Protein AF-A0A9Q8WZ55-F1 (afdb_monomer)

Secondary structure (DSSP, 8-state):
-EEEE-TTS-EEEEEE-SS--EEEEE-TT--EEEEEE-GGG-EEEEE-TT--EEEEEE-TTS-EEEEE-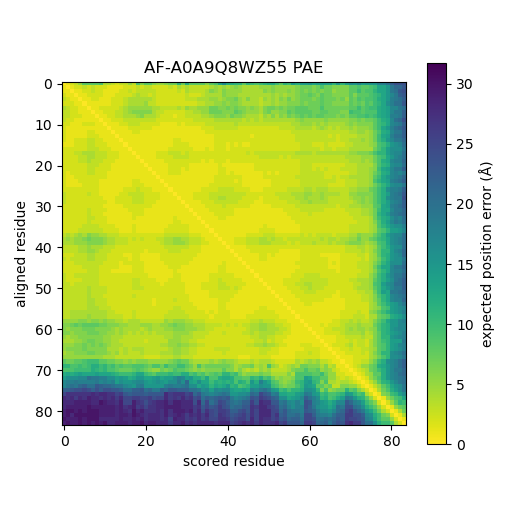TTS-EE---------

Sequence (84 aa):
MVAYPYEDGSETRFGYDVEGNLTAVTDALGQRYQFRYGAFDNLLEATDPLGATVRYHYNAEAEFAGVTNSQGRTGRTALTAVDG

Structure (mmCIF, N/CA/C/O backbone):
data_AF-A0A9Q8WZ55-F1
#
_entry.id   AF-A0A9Q8WZ55-F1
#
loop_
_atom_site.group_PDB
_atom_site.id
_at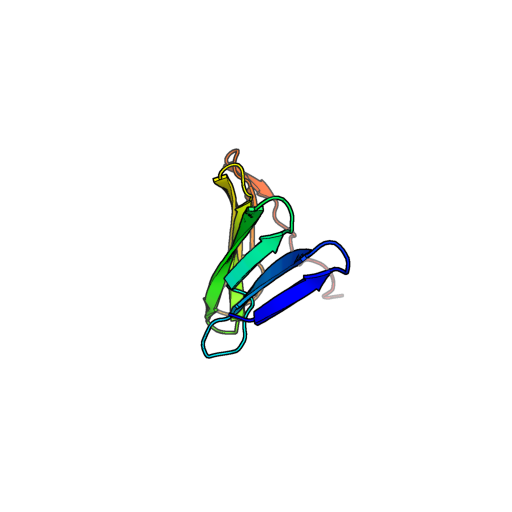om_site.type_symbol
_atom_site.label_atom_id
_atom_site.label_alt_id
_atom_site.label_comp_id
_atom_site.label_asym_id
_atom_site.label_entity_id
_atom_site.label_seq_id
_atom_site.pdbx_PDB_ins_code
_atom_site.Cartn_x
_atom_site.Cartn_y
_atom_site.Cartn_z
_atom_site.occupancy
_atom_site.B_iso_or_equiv
_atom_site.auth_seq_id
_atom_site.auth_comp_id
_atom_site.auth_asym_id
_atom_site.auth_atom_id
_atom_site.pdbx_PDB_model_num
ATOM 1 N N . MET A 1 1 ? -8.753 -14.291 4.622 1.00 87.00 1 MET A N 1
ATOM 2 C CA . MET A 1 1 ? -8.846 -13.204 5.621 1.00 87.00 1 MET A CA 1
ATOM 3 C C . MET A 1 1 ? -8.658 -13.817 6.996 1.00 87.00 1 MET A C 1
ATOM 5 O O . MET A 1 1 ? -9.262 -14.851 7.246 1.00 87.00 1 MET A O 1
ATOM 9 N N . VAL A 1 2 ? -7.803 -13.231 7.831 1.00 96.56 2 VAL A N 1
ATOM 10 C CA . VAL A 1 2 ? -7.460 -13.705 9.183 1.00 96.56 2 VAL A CA 1
ATOM 11 C C . VAL A 1 2 ? -7.794 -12.595 10.177 1.00 96.56 2 VAL A C 1
ATOM 13 O O . VAL A 1 2 ? -7.491 -11.440 9.897 1.00 96.56 2 VAL A O 1
ATOM 16 N N . ALA A 1 3 ? -8.428 -12.917 11.303 1.00 95.50 3 ALA A N 1
ATOM 17 C CA . ALA A 1 3 ? -8.777 -11.951 12.344 1.00 95.50 3 ALA A CA 1
ATOM 18 C C . ALA A 1 3 ? -8.049 -12.277 13.653 1.00 95.50 3 ALA A C 1
ATOM 20 O O . ALA A 1 3 ? -7.920 -13.446 14.015 1.00 95.50 3 ALA A O 1
ATOM 21 N N . TYR A 1 4 ? -7.586 -11.237 14.342 1.00 95.38 4 TYR A N 1
ATOM 22 C CA . TYR A 1 4 ? -6.915 -11.309 15.635 1.00 95.38 4 TYR A CA 1
ATOM 23 C C . TYR A 1 4 ? -7.718 -10.489 16.648 1.00 95.38 4 TYR A C 1
ATOM 25 O O . TYR A 1 4 ? -7.603 -9.259 16.647 1.00 95.38 4 TYR A O 1
ATOM 33 N N . PRO A 1 5 ? -8.559 -11.146 17.463 1.00 96.44 5 PRO A N 1
ATOM 34 C CA . PRO A 1 5 ? -9.343 -10.472 18.484 1.00 96.44 5 PRO A CA 1
ATOM 35 C C . PRO A 1 5 ? -8.476 -10.059 19.679 1.00 96.44 5 PRO A C 1
ATOM 37 O O . PRO A 1 5 ? -7.515 -10.744 20.038 1.00 96.44 5 PRO A O 1
ATOM 40 N N . TYR A 1 6 ? -8.853 -8.954 20.310 1.00 95.44 6 TYR A N 1
ATOM 41 C CA . TYR A 1 6 ? -8.345 -8.482 21.592 1.00 95.44 6 TYR A CA 1
ATOM 42 C C . TYR A 1 6 ? -9.300 -8.892 22.724 1.00 95.44 6 TYR A C 1
ATOM 44 O O . TYR A 1 6 ? -10.421 -9.346 22.487 1.00 95.44 6 TYR A O 1
ATOM 52 N N . GLU A 1 7 ? -8.865 -8.729 23.975 1.00 97.19 7 GLU A N 1
ATOM 53 C CA . GLU A 1 7 ? -9.660 -9.117 25.152 1.00 97.19 7 GLU A CA 1
ATOM 54 C C . GLU A 1 7 ? -10.973 -8.329 25.289 1.00 97.19 7 GLU A C 1
ATOM 56 O O . GLU A 1 7 ? -11.943 -8.838 25.847 1.00 97.19 7 GLU A O 1
ATOM 61 N N . ASP A 1 8 ? -11.024 -7.107 24.755 1.00 96.00 8 ASP A N 1
ATOM 62 C CA . ASP A 1 8 ? -12.214 -6.249 24.758 1.00 96.00 8 ASP A CA 1
ATOM 63 C C . ASP A 1 8 ? -13.225 -6.589 23.644 1.00 96.00 8 ASP A C 1
ATOM 65 O O . ASP A 1 8 ? -14.264 -5.937 23.524 1.00 96.00 8 ASP A O 1
ATOM 69 N N . GLY A 1 9 ? -12.939 -7.617 22.837 1.00 96.00 9 GLY A N 1
ATOM 70 C CA . GLY A 1 9 ? -13.773 -8.062 21.723 1.00 96.00 9 GLY A CA 1
ATOM 71 C C . GLY A 1 9 ? -13.593 -7.260 20.432 1.00 96.00 9 GLY A C 1
ATOM 72 O O . GLY A 1 9 ? -14.209 -7.608 19.423 1.00 96.00 9 GLY A O 1
ATOM 73 N N . SER A 1 10 ? -12.753 -6.220 20.424 1.00 97.31 10 SER A N 1
ATOM 74 C CA . SER A 1 10 ? -12.292 -5.604 19.179 1.00 97.31 10 SER A CA 1
ATOM 75 C C . SER A 1 10 ? -11.346 -6.551 18.433 1.00 97.31 10 SER A C 1
ATOM 77 O O . SER A 1 10 ? -10.845 -7.519 19.003 1.00 97.31 10 SER A O 1
ATOM 79 N N . GLU A 1 11 ? -11.092 -6.320 17.145 1.00 97.94 11 GLU A N 1
ATOM 80 C CA . GLU A 1 11 ? -10.200 -7.189 16.372 1.00 97.94 11 GLU A CA 1
ATOM 81 C C . GLU A 1 11 ? -9.476 -6.443 15.256 1.00 97.94 11 GLU A C 1
ATOM 83 O O . GLU A 1 11 ? -10.015 -5.513 14.660 1.00 97.94 11 GLU A O 1
ATOM 88 N N . THR A 1 12 ? -8.277 -6.914 14.921 1.00 98.31 12 THR A N 1
ATOM 89 C CA . THR A 1 12 ? -7.584 -6.516 13.691 1.00 98.31 12 THR A CA 1
ATOM 90 C C . THR A 1 12 ? -7.726 -7.619 12.652 1.00 98.31 12 THR A C 1
ATOM 92 O O . THR A 1 12 ? -7.517 -8.798 12.941 1.00 98.31 12 THR A O 1
ATOM 95 N N . ARG A 1 13 ? -8.062 -7.252 11.415 1.00 98.62 13 ARG A N 1
ATOM 96 C CA . ARG A 1 13 ? -8.258 -8.183 10.303 1.00 98.62 13 ARG A CA 1
ATOM 97 C C . ARG A 1 13 ? -7.210 -7.992 9.213 1.00 98.62 13 ARG A C 1
ATOM 99 O O . ARG A 1 13 ? -6.946 -6.870 8.796 1.00 98.62 13 ARG A O 1
ATOM 106 N N . PHE A 1 14 ? -6.705 -9.095 8.676 1.00 98.56 14 PHE A N 1
ATOM 107 C CA . PHE A 1 14 ? -5.683 -9.150 7.635 1.00 98.56 14 PHE A CA 1
ATOM 108 C C . PHE A 1 14 ? -6.212 -9.897 6.403 1.00 98.56 14 PHE A C 1
ATOM 110 O O . PHE A 1 14 ? -6.776 -10.993 6.499 1.00 98.56 14 PHE A O 1
ATOM 117 N N . GLY A 1 15 ? -6.071 -9.294 5.229 1.00 98.56 15 GLY A N 1
ATOM 118 C CA . GLY A 1 15 ? -6.366 -9.894 3.930 1.00 98.56 15 GLY A CA 1
ATOM 119 C C . GLY A 1 15 ? -5.077 -10.311 3.240 1.00 98.56 15 GLY A C 1
ATOM 120 O O . GLY A 1 15 ? -4.103 -9.574 3.307 1.00 98.56 15 GLY A O 1
ATOM 121 N N . TYR A 1 16 ? -5.086 -11.459 2.568 1.00 98.38 16 TYR A N 1
ATOM 122 C CA . TYR A 1 16 ? -3.947 -11.960 1.803 1.00 98.38 16 TYR A CA 1
ATOM 123 C C . TYR A 1 16 ? -4.419 -12.423 0.422 1.00 98.38 16 TYR A C 1
ATOM 125 O O . TYR A 1 16 ? -5.581 -12.829 0.299 1.00 98.38 16 TYR A O 1
ATOM 133 N N . ASP A 1 17 ? -3.570 -12.317 -0.598 1.00 97.50 17 ASP A N 1
ATOM 134 C CA . ASP A 1 17 ? -3.784 -12.982 -1.892 1.00 97.50 17 ASP A CA 1
ATOM 135 C C . ASP A 1 17 ? -3.392 -14.475 -1.832 1.00 97.50 17 ASP A C 1
ATOM 137 O O . ASP A 1 17 ? -3.211 -15.029 -0.742 1.00 97.50 17 ASP A O 1
ATOM 141 N N . VAL A 1 18 ? -3.356 -15.160 -2.983 1.00 96.69 18 VAL A N 1
ATOM 142 C CA . VAL A 1 18 ? -3.067 -16.606 -3.036 1.00 96.69 18 VAL A CA 1
ATOM 143 C C . VAL A 1 18 ? -1.573 -16.904 -2.867 1.00 96.69 18 VAL A C 1
ATOM 145 O O . VAL A 1 18 ? -1.217 -17.974 -2.377 1.00 96.69 18 VAL A O 1
ATOM 148 N N . GLU A 1 19 ? -0.718 -15.942 -3.198 1.00 96.94 19 GLU A N 1
ATOM 149 C CA . GLU A 1 19 ? 0.729 -15.949 -3.001 1.00 96.94 19 GLU A CA 1
ATOM 150 C C . GLU A 1 19 ? 1.128 -15.631 -1.548 1.00 96.94 19 GLU A C 1
ATOM 152 O O . GLU A 1 19 ? 2.247 -15.921 -1.128 1.00 96.94 19 GLU A O 1
ATOM 157 N N . GLY A 1 20 ? 0.192 -15.119 -0.744 1.00 97.75 20 GLY A N 1
ATOM 158 C CA . GLY A 1 20 ? 0.390 -14.823 0.673 1.00 97.75 20 GLY A CA 1
ATOM 159 C C . GLY A 1 20 ? 0.811 -13.380 0.952 1.00 97.75 20 GLY A C 1
ATOM 160 O O . GLY A 1 20 ? 1.163 -13.061 2.090 1.00 97.75 20 GLY A O 1
ATOM 161 N N . ASN A 1 21 ? 0.734 -12.487 -0.036 1.00 98.38 21 ASN A N 1
ATOM 162 C CA . ASN A 1 21 ? 0.992 -11.066 0.156 1.00 98.38 21 ASN A CA 1
ATOM 163 C C . ASN A 1 21 ? -0.168 -10.403 0.893 1.00 98.38 21 ASN A C 1
ATOM 165 O O . ASN A 1 21 ? -1.340 -10.664 0.620 1.00 98.38 21 ASN A O 1
ATOM 169 N N . LEU A 1 22 ? 0.149 -9.505 1.826 1.00 98.31 22 LEU A N 1
ATOM 170 C CA . LEU A 1 22 ? -0.835 -8.795 2.640 1.00 98.31 22 LEU A CA 1
ATOM 171 C C . LEU A 1 22 ? -1.580 -7.744 1.810 1.00 98.31 22 LEU A C 1
ATOM 173 O O . LEU A 1 22 ? -1.062 -6.662 1.593 1.00 98.31 22 LEU A O 1
ATOM 177 N N . THR A 1 23 ? -2.822 -7.997 1.409 1.00 98.62 23 THR A N 1
ATOM 178 C CA . THR A 1 23 ? -3.614 -7.089 0.556 1.00 98.62 23 THR A CA 1
ATOM 179 C C . THR A 1 23 ? -4.462 -6.081 1.327 1.00 98.62 23 THR A C 1
ATOM 181 O O . THR A 1 23 ? -4.878 -5.062 0.770 1.00 98.62 23 THR A O 1
ATOM 184 N N . ALA A 1 24 ? -4.739 -6.329 2.610 1.00 98.56 24 ALA A N 1
ATOM 185 C CA . ALA A 1 24 ? -5.473 -5.385 3.446 1.00 98.56 24 ALA A CA 1
ATOM 186 C C . ALA A 1 24 ? -5.190 -5.566 4.938 1.00 98.56 24 ALA A C 1
ATOM 188 O O . ALA A 1 24 ? -5.055 -6.690 5.413 1.00 98.56 24 ALA A O 1
ATOM 189 N N . VAL A 1 25 ? -5.223 -4.463 5.683 1.00 98.69 25 VAL A N 1
ATOM 190 C CA . VAL A 1 25 ? -5.322 -4.462 7.150 1.00 98.69 25 VAL A CA 1
ATOM 191 C C . VAL A 1 25 ? -6.522 -3.615 7.530 1.00 98.69 25 VAL A C 1
ATOM 193 O O . VAL A 1 25 ? -6.658 -2.502 7.039 1.00 98.69 25 VAL A O 1
ATOM 196 N N . THR A 1 26 ? -7.412 -4.138 8.363 1.00 98.50 26 THR A N 1
ATOM 197 C CA . THR A 1 26 ? -8.463 -3.356 9.026 1.00 98.50 26 THR A CA 1
ATOM 198 C C . THR A 1 26 ? -8.187 -3.398 10.515 1.00 98.50 26 THR A C 1
ATOM 200 O O . THR A 1 26 ? -8.222 -4.484 11.089 1.00 98.50 26 THR A O 1
ATOM 203 N N . ASP A 1 27 ? -7.852 -2.263 11.115 1.00 97.69 27 ASP A N 1
ATOM 204 C CA . ASP A 1 27 ? -7.581 -2.198 12.551 1.00 97.69 27 ASP A CA 1
ATOM 205 C C . ASP A 1 27 ? -8.865 -2.293 13.392 1.00 97.69 27 ASP A C 1
ATOM 207 O O . ASP A 1 27 ? -9.984 -2.295 12.870 1.00 97.69 27 ASP A O 1
ATOM 211 N N . ALA A 1 28 ? -8.691 -2.349 14.713 1.00 97.12 28 ALA A N 1
ATOM 212 C CA . ALA A 1 28 ? -9.783 -2.400 15.684 1.00 97.12 28 ALA A CA 1
ATOM 213 C C . ALA A 1 28 ? -10.742 -1.196 15.622 1.00 97.12 28 ALA A C 1
ATOM 215 O O . ALA A 1 28 ? -11.880 -1.297 16.078 1.00 97.12 28 ALA A O 1
ATOM 216 N N . LEU A 1 29 ? -10.313 -0.068 15.044 1.00 97.06 29 LEU A N 1
ATOM 217 C CA 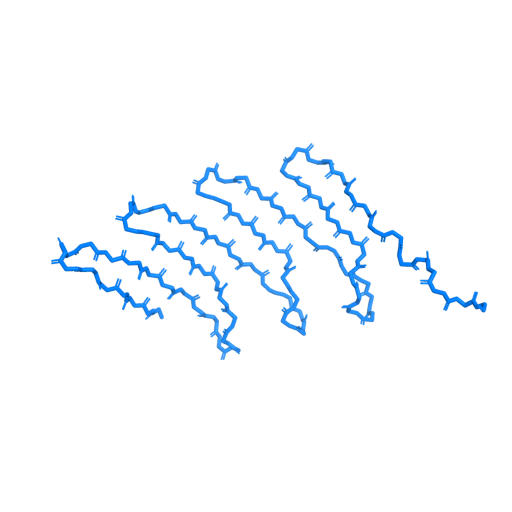. LEU A 1 29 ? -11.136 1.127 14.845 1.00 97.06 29 LEU A CA 1
ATOM 218 C C . LEU A 1 29 ? -11.889 1.099 13.503 1.00 97.06 29 LEU A C 1
ATOM 220 O O . LEU A 1 29 ? -12.619 2.038 13.182 1.00 97.06 29 LEU A O 1
ATOM 224 N N . GLY A 1 30 ? -11.725 0.036 12.712 1.00 97.31 30 GLY A N 1
ATOM 225 C CA . GLY A 1 30 ? -12.313 -0.107 11.384 1.00 97.31 30 GLY A CA 1
ATOM 226 C C . GLY A 1 30 ? -11.556 0.648 10.291 1.00 97.31 30 GLY A C 1
ATOM 227 O O . GLY A 1 30 ? -12.038 0.715 9.157 1.00 97.31 30 GLY A O 1
ATOM 228 N N . GLN A 1 31 ? -10.381 1.211 10.588 1.00 98.38 31 GLN A N 1
ATOM 229 C CA . GLN A 1 31 ? -9.566 1.893 9.592 1.00 98.38 31 GLN A CA 1
ATOM 230 C C . GLN A 1 31 ? -8.903 0.866 8.681 1.00 98.38 31 GLN A C 1
ATOM 232 O O . GLN A 1 31 ? -8.255 -0.073 9.147 1.00 98.38 31 GLN A O 1
ATOM 237 N N . ARG A 1 32 ? -9.059 1.041 7.365 1.00 98.38 32 ARG A N 1
ATOM 238 C CA . ARG A 1 32 ? -8.613 0.060 6.376 1.00 98.38 32 ARG A CA 1
ATOM 239 C C . ARG A 1 32 ? -7.466 0.571 5.513 1.00 98.38 32 ARG A C 1
ATOM 241 O O . ARG A 1 32 ? -7.637 1.507 4.741 1.00 98.38 32 ARG A O 1
ATOM 248 N N . TYR A 1 33 ? -6.348 -0.139 5.572 1.00 98.44 33 TYR A N 1
ATOM 249 C CA . TYR A 1 33 ? -5.214 -0.023 4.664 1.00 98.44 33 TYR A CA 1
ATOM 250 C C . TYR A 1 33 ? -5.343 -1.066 3.554 1.00 98.44 33 TYR A C 1
ATOM 252 O O . TYR A 1 33 ? -5.819 -2.181 3.794 1.00 98.44 33 TYR A O 1
ATOM 260 N N . GLN A 1 34 ? -4.938 -0.709 2.340 1.00 98.69 34 GLN A N 1
ATOM 261 C CA . GLN A 1 34 ? -4.989 -1.589 1.172 1.00 98.69 34 GLN A CA 1
ATOM 262 C C . GLN A 1 34 ? -3.649 -1.590 0.455 1.00 98.69 34 GLN A C 1
ATOM 264 O O . GLN A 1 34 ? -3.018 -0.544 0.311 1.00 98.69 34 GLN A O 1
ATOM 269 N N . PHE A 1 35 ? -3.253 -2.759 -0.029 1.00 98.56 35 PHE A N 1
ATOM 270 C CA . PHE A 1 35 ? -1.983 -2.963 -0.705 1.00 98.56 35 PHE A CA 1
ATOM 271 C C . PHE A 1 35 ? -2.216 -3.732 -2.000 1.00 98.56 35 PHE A C 1
ATOM 273 O O . PHE A 1 35 ? -3.053 -4.638 -2.055 1.00 98.56 35 PHE A O 1
ATOM 280 N N . ARG A 1 36 ? -1.486 -3.364 -3.050 1.00 98.44 36 ARG A N 1
ATOM 281 C CA . ARG A 1 36 ? -1.501 -4.079 -4.327 1.00 98.44 36 ARG A CA 1
ATOM 282 C C . ARG A 1 36 ? -0.106 -4.491 -4.711 1.00 98.44 36 ARG A C 1
ATOM 284 O O . ARG A 1 36 ? 0.806 -3.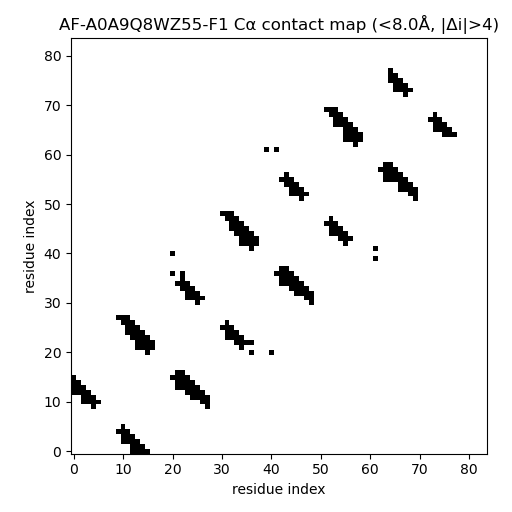672 -4.655 1.00 98.44 36 ARG A O 1
ATOM 291 N N . TYR A 1 37 ? 0.004 -5.722 -5.176 1.00 98.12 37 TYR A N 1
ATOM 292 C CA . TYR A 1 37 ? 1.255 -6.326 -5.588 1.00 98.12 37 TYR A CA 1
ATOM 293 C C . TYR A 1 37 ? 1.234 -6.609 -7.088 1.00 98.12 37 TYR A C 1
ATOM 295 O O . TYR A 1 37 ? 0.173 -6.809 -7.685 1.00 98.12 37 TYR A O 1
ATOM 303 N N . GLY A 1 38 ? 2.409 -6.525 -7.700 1.00 95.12 38 GLY A N 1
ATOM 304 C CA . GLY A 1 38 ? 2.657 -6.874 -9.091 1.00 95.12 38 GLY A CA 1
ATOM 305 C C . GLY A 1 38 ? 3.402 -8.199 -9.207 1.00 95.12 38 GLY A C 1
ATOM 306 O O . GLY A 1 38 ? 3.359 -9.040 -8.316 1.00 95.12 38 GLY A O 1
ATOM 307 N N . ALA A 1 39 ? 4.127 -8.365 -10.312 1.00 92.81 39 ALA A N 1
ATOM 308 C CA . ALA A 1 39 ? 5.036 -9.493 -10.470 1.00 92.81 39 ALA A CA 1
ATOM 3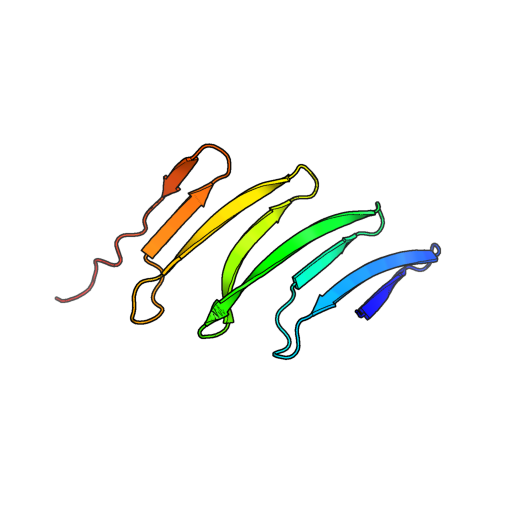09 C C . ALA A 1 39 ? 6.129 -9.484 -9.387 1.00 92.81 39 ALA A C 1
ATOM 311 O O . ALA A 1 39 ? 6.566 -8.415 -8.951 1.00 92.81 39 ALA A O 1
ATOM 312 N N . PHE A 1 40 ? 6.595 -10.681 -9.020 1.00 94.06 40 PHE A N 1
ATOM 313 C CA . PHE A 1 40 ? 7.656 -10.893 -8.028 1.00 94.06 40 PHE A CA 1
ATOM 314 C C . PHE A 1 40 ? 7.331 -10.323 -6.640 1.00 94.06 40 PHE A C 1
ATOM 316 O O . PHE A 1 40 ? 8.232 -9.864 -5.945 1.00 94.06 40 PHE A O 1
ATOM 323 N N . ASP A 1 41 ? 6.048 -10.299 -6.264 1.00 96.50 41 ASP A N 1
ATOM 324 C CA . ASP A 1 41 ? 5.579 -9.793 -4.967 1.00 96.50 41 ASP A CA 1
ATOM 325 C C . ASP A 1 41 ? 6.008 -8.341 -4.684 1.00 96.50 41 ASP A C 1
ATOM 327 O O . ASP A 1 41 ? 6.115 -7.891 -3.541 1.00 96.50 41 ASP A O 1
ATOM 331 N N . ASN A 1 42 ? 6.226 -7.560 -5.747 1.00 96.94 42 ASN A N 1
ATOM 332 C CA . ASN A 1 42 ? 6.561 -6.149 -5.630 1.00 96.94 42 ASN A CA 1
ATOM 333 C C . ASN A 1 42 ? 5.323 -5.334 -5.258 1.00 96.94 42 ASN A C 1
ATOM 335 O O . ASN A 1 42 ? 4.335 -5.322 -5.995 1.00 96.94 42 ASN A O 1
ATOM 339 N N . LEU A 1 43 ? 5.387 -4.604 -4.144 1.00 97.38 43 LEU A N 1
ATOM 340 C CA . LEU A 1 43 ? 4.332 -3.682 -3.723 1.00 97.38 43 LEU A CA 1
ATOM 341 C C . LEU A 1 43 ? 4.230 -2.528 -4.723 1.00 97.38 43 LEU A C 1
ATOM 343 O O . LEU A 1 43 ? 5.156 -1.742 -4.825 1.00 97.38 43 LEU A O 1
ATOM 347 N N . LEU A 1 44 ? 3.108 -2.387 -5.424 1.00 97.62 44 LEU A N 1
ATOM 348 C CA . LEU A 1 44 ? 2.863 -1.322 -6.404 1.00 97.62 44 LEU A CA 1
ATOM 349 C C . LEU A 1 44 ? 2.091 -0.141 -5.818 1.00 97.62 44 LEU A C 1
ATOM 351 O O . LEU A 1 44 ? 2.352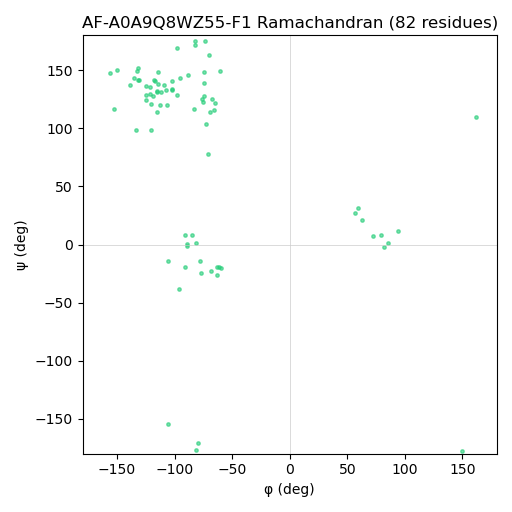 1.009 -6.170 1.00 97.62 44 LEU A O 1
ATOM 355 N N . GLU A 1 45 ? 1.121 -0.409 -4.944 1.00 98.06 45 GLU A N 1
ATOM 356 C CA . GLU A 1 45 ? 0.273 0.622 -4.341 1.00 98.06 45 GLU A CA 1
ATOM 357 C C . GLU A 1 45 ? 0.053 0.333 -2.859 1.00 98.06 45 GLU A C 1
ATOM 359 O O . GLU A 1 45 ? -0.245 -0.800 -2.487 1.00 98.06 45 GLU A O 1
ATOM 364 N N . ALA A 1 46 ? 0.138 1.374 -2.034 1.00 98.12 46 ALA A N 1
ATOM 365 C CA . ALA A 1 46 ? -0.333 1.371 -0.655 1.00 98.12 46 ALA A CA 1
ATOM 366 C C . ALA A 1 46 ? -1.318 2.528 -0.469 1.00 98.12 46 ALA A C 1
ATOM 368 O O . ALA A 1 46 ? -0.978 3.681 -0.745 1.00 98.12 46 ALA A O 1
ATOM 369 N N . THR A 1 47 ? -2.529 2.224 -0.012 1.00 98.25 47 THR A N 1
ATOM 370 C CA . THR A 1 47 ? -3.607 3.194 0.206 1.00 98.25 47 THR A CA 1
ATOM 371 C C . THR A 1 47 ? -3.994 3.211 1.676 1.00 98.25 47 THR A C 1
ATOM 373 O O . THR A 1 47 ? -4.281 2.162 2.258 1.00 98.25 47 THR A O 1
ATOM 376 N N . ASP A 1 48 ? -4.004 4.402 2.266 1.00 97.88 48 ASP A N 1
ATOM 377 C C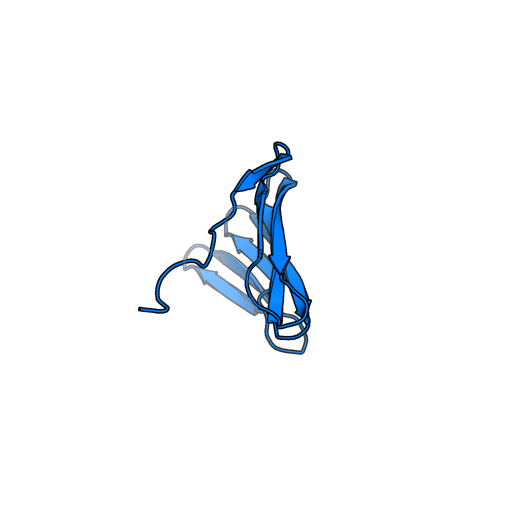A . ASP A 1 48 ? -4.408 4.615 3.652 1.00 97.88 48 ASP A CA 1
ATOM 378 C C . ASP A 1 48 ? -5.947 4.700 3.806 1.00 97.88 48 ASP A C 1
ATOM 380 O O . ASP A 1 48 ? -6.680 4.767 2.811 1.00 97.88 48 ASP A O 1
ATOM 384 N N . PRO A 1 49 ? -6.468 4.722 5.046 1.00 98.12 49 PRO A N 1
ATOM 385 C CA . PRO A 1 49 ? -7.904 4.814 5.314 1.00 98.12 49 PRO A CA 1
ATOM 386 C C . PRO A 1 49 ? -8.564 6.108 4.817 1.00 98.12 49 PRO A C 1
ATOM 388 O O . PRO A 1 49 ? -9.784 6.153 4.669 1.00 98.12 49 PRO A O 1
ATOM 391 N N . LEU A 1 50 ? -7.780 7.161 4.569 1.00 96.56 50 LEU A N 1
ATOM 392 C CA . LEU A 1 50 ? -8.247 8.441 4.031 1.00 96.56 50 LEU A CA 1
ATOM 393 C C . LEU A 1 50 ? -8.227 8.462 2.492 1.00 96.56 50 LEU A C 1
ATOM 395 O O . LEU A 1 50 ? -8.632 9.451 1.882 1.00 96.56 50 LEU A O 1
ATOM 399 N N . GLY A 1 51 ? -7.778 7.376 1.857 1.00 95.94 51 GLY A N 1
ATOM 400 C CA . GLY A 1 51 ? -7.674 7.228 0.408 1.00 95.94 51 GLY A CA 1
ATOM 401 C C . GLY A 1 51 ? -6.376 7.778 -0.187 1.00 95.94 51 GLY A C 1
ATOM 402 O O . GLY A 1 51 ? -6.186 7.707 -1.406 1.00 95.94 51 GLY A O 1
ATOM 403 N N . ALA A 1 52 ? -5.454 8.299 0.628 1.00 95.00 52 ALA A N 1
ATOM 404 C CA . ALA A 1 52 ? -4.158 8.728 0.129 1.00 95.00 52 ALA A CA 1
ATOM 405 C C . ALA A 1 52 ? -3.364 7.501 -0.329 1.00 95.00 52 ALA A C 1
ATOM 407 O O . ALA A 1 52 ? -3.180 6.540 0.414 1.00 95.00 52 ALA A O 1
ATOM 408 N N . THR A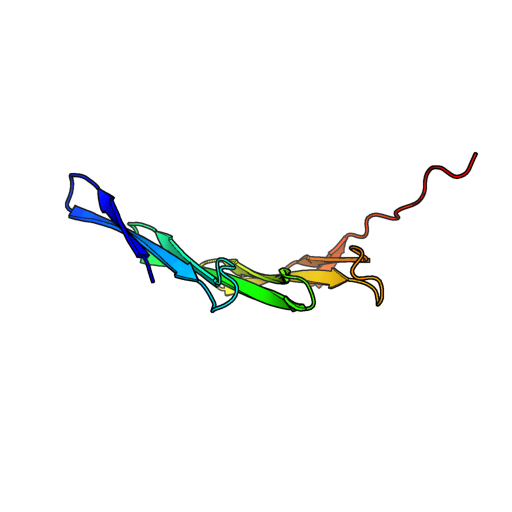 1 53 ? -2.906 7.533 -1.581 1.00 96.19 53 THR A N 1
ATOM 409 C CA . THR A 1 53 ? -2.203 6.408 -2.205 1.00 96.19 53 THR A CA 1
ATOM 410 C C . THR A 1 53 ? -0.762 6.771 -2.524 1.00 96.19 53 THR A C 1
ATOM 412 O O . THR A 1 53 ? -0.494 7.800 -3.148 1.00 96.19 53 THR A O 1
ATOM 415 N N . VAL A 1 54 ? 0.158 5.899 -2.126 1.00 95.31 54 VAL A N 1
ATOM 416 C CA . VAL A 1 54 ? 1.563 5.908 -2.531 1.00 95.31 54 VAL A CA 1
ATOM 417 C C . VAL A 1 54 ? 1.764 4.831 -3.594 1.00 95.31 54 VAL A C 1
ATOM 419 O O . VAL A 1 54 ? 1.298 3.705 -3.430 1.00 95.31 54 VAL A O 1
ATOM 422 N N . ARG A 1 55 ? 2.439 5.183 -4.691 1.00 96.56 55 ARG A N 1
ATOM 423 C CA . ARG A 1 55 ? 2.757 4.288 -5.811 1.00 96.56 55 ARG A CA 1
ATOM 424 C C . ARG A 1 55 ? 4.252 4.030 -5.864 1.00 96.56 55 ARG A C 1
ATOM 426 O O . ARG A 1 55 ? 5.027 4.987 -5.849 1.00 96.56 55 ARG A O 1
ATOM 433 N N . TYR A 1 56 ? 4.636 2.773 -5.978 1.00 94.75 56 TYR A N 1
ATOM 434 C CA . TYR A 1 56 ? 6.021 2.332 -6.082 1.00 94.75 56 TYR A CA 1
ATOM 435 C C . TYR A 1 56 ? 6.265 1.837 -7.505 1.00 94.75 56 TYR A C 1
ATOM 437 O O . TYR A 1 56 ? 5.422 1.162 -8.097 1.00 94.75 56 TYR A O 1
ATOM 445 N N . HIS A 1 57 ? 7.408 2.212 -8.063 1.00 93.94 57 HIS A N 1
ATOM 446 C CA . HIS A 1 57 ? 7.772 1.933 -9.445 1.00 93.94 57 HIS A CA 1
ATOM 447 C C . HIS A 1 57 ? 9.018 1.070 -9.469 1.00 93.94 57 HIS A C 1
ATOM 449 O O . HIS A 1 57 ? 9.936 1.296 -8.682 1.00 93.94 57 HIS A O 1
ATOM 455 N N . TYR A 1 58 ? 9.055 0.132 -10.406 1.00 92.88 58 TYR A N 1
ATOM 456 C CA . TYR A 1 58 ? 10.154 -0.805 -10.592 1.00 92.88 58 TYR A CA 1
ATOM 457 C C . TYR A 1 58 ? 10.555 -0.842 -12.070 1.00 92.88 58 TYR A C 1
ATOM 459 O O . TYR A 1 58 ? 9.727 -0.548 -12.938 1.00 92.88 58 TYR A O 1
ATOM 467 N N . ASN A 1 59 ? 11.818 -1.154 -12.358 1.00 91.81 59 ASN A N 1
ATOM 468 C CA . ASN A 1 59 ? 12.289 -1.399 -13.724 1.00 91.81 59 ASN A CA 1
ATOM 469 C C . ASN A 1 59 ? 11.962 -2.840 -14.176 1.00 91.81 59 ASN A C 1
ATOM 471 O O . ASN A 1 59 ? 11.276 -3.588 -13.475 1.00 91.81 59 ASN A O 1
ATOM 475 N N . ALA A 1 60 ? 12.403 -3.221 -15.378 1.00 90.69 60 ALA A N 1
ATOM 476 C CA . ALA A 1 60 ? 12.104 -4.537 -15.949 1.00 90.69 60 ALA A CA 1
ATOM 477 C C . ALA A 1 60 ? 12.804 -5.683 -15.192 1.00 90.69 60 ALA A C 1
ATOM 479 O O . ALA A 1 60 ? 12.332 -6.817 -15.208 1.00 90.69 60 ALA A O 1
ATOM 480 N N . GLU A 1 61 ? 13.886 -5.363 -14.494 1.00 93.00 61 GLU A N 1
ATOM 481 C CA . GLU A 1 61 ? 14.698 -6.230 -13.650 1.00 93.00 61 GLU A CA 1
ATOM 482 C C . GLU A 1 61 ? 14.137 -6.356 -12.223 1.00 93.00 61 GLU A C 1
ATOM 484 O O . GLU A 1 61 ? 14.772 -6.956 -11.360 1.00 93.00 61 GLU A O 1
ATOM 489 N N . ALA A 1 62 ? 12.927 -5.829 -11.986 1.00 91.75 62 ALA A N 1
ATOM 490 C CA . ALA A 1 62 ? 12.240 -5.823 -10.695 1.00 91.75 62 ALA A CA 1
ATOM 491 C C . ALA A 1 62 ? 12.970 -5.024 -9.597 1.00 91.75 62 ALA A C 1
ATOM 493 O O . ALA A 1 62 ? 12.692 -5.187 -8.409 1.00 91.75 62 ALA A O 1
ATOM 494 N N . GLU A 1 63 ? 13.857 -4.109 -9.979 1.00 91.31 63 GLU A N 1
ATOM 495 C CA . GLU A 1 63 ? 14.556 -3.216 -9.062 1.00 91.31 63 GLU A CA 1
ATOM 496 C C . GLU A 1 63 ? 13.749 -1.937 -8.834 1.00 91.31 63 GLU A C 1
ATOM 498 O O . GLU A 1 63 ? 13.077 -1.424 -9.732 1.00 91.31 63 GLU A O 1
ATOM 503 N N . PHE A 1 64 ? 13.821 -1.389 -7.621 1.00 91.50 64 PHE A N 1
ATOM 504 C CA . PHE A 1 64 ? 13.094 -0.177 -7.255 1.00 91.50 64 PHE A CA 1
ATOM 505 C C . PHE A 1 64 ? 13.577 1.042 -8.056 1.00 91.50 64 PHE A C 1
ATOM 507 O O . PHE A 1 64 ? 14.735 1.445 -7.976 1.00 91.50 64 PHE A O 1
ATOM 514 N N . ALA A 1 65 ? 12.658 1.681 -8.777 1.00 91.81 65 ALA A N 1
ATOM 515 C CA . ALA A 1 65 ? 12.906 2.842 -9.630 1.00 91.81 65 ALA A CA 1
ATOM 516 C C . ALA A 1 65 ? 12.392 4.164 -9.028 1.00 91.81 65 ALA A C 1
ATOM 518 O O . ALA A 1 65 ? 12.744 5.251 -9.500 1.00 91.81 65 ALA A O 1
ATOM 519 N N . GLY A 1 66 ? 11.551 4.106 -7.992 1.00 92.00 66 GLY A N 1
ATOM 520 C CA . GLY A 1 66 ? 11.104 5.294 -7.272 1.00 92.00 66 GLY A CA 1
ATOM 521 C C . GLY A 1 66 ? 9.706 5.185 -6.683 1.00 92.00 66 GLY A C 1
ATOM 522 O O . GLY A 1 66 ? 9.022 4.171 -6.786 1.00 92.00 66 GLY A O 1
ATOM 523 N N . VAL A 1 67 ? 9.267 6.282 -6.072 1.00 94.44 67 VAL A N 1
ATOM 524 C CA . VAL A 1 67 ? 7.973 6.380 -5.396 1.00 94.44 67 VAL A CA 1
ATOM 525 C C . VAL A 1 67 ? 7.268 7.681 -5.763 1.00 94.44 67 VAL A C 1
ATOM 527 O O . VAL A 1 67 ? 7.895 8.727 -5.923 1.00 94.44 67 VAL A O 1
ATOM 530 N N . THR A 1 68 ? 5.948 7.628 -5.905 1.00 93.50 68 THR A N 1
ATOM 531 C CA . THR A 1 68 ? 5.071 8.791 -6.082 1.00 93.50 68 THR A CA 1
ATOM 532 C C . THR A 1 68 ? 4.067 8.824 -4.943 1.00 93.50 68 THR A C 1
ATOM 534 O O . THR A 1 68 ? 3.317 7.869 -4.761 1.00 93.50 68 THR A O 1
ATOM 537 N N . ASN A 1 69 ? 4.044 9.905 -4.166 1.00 89.88 69 ASN A N 1
ATOM 538 C CA . ASN A 1 69 ? 3.052 10.057 -3.104 1.00 89.88 69 ASN A CA 1
ATOM 539 C C . ASN A 1 69 ? 1.706 10.580 -3.642 1.00 89.88 69 ASN A C 1
ATOM 541 O O . ASN A 1 69 ? 1.585 10.961 -4.807 1.00 89.88 69 ASN A O 1
ATOM 545 N N . SER A 1 70 ? 0.700 10.650 -2.768 1.00 83.00 70 SER A N 1
ATOM 546 C CA . SER A 1 70 ? -0.663 11.091 -3.104 1.00 83.00 70 SER A CA 1
ATOM 547 C C . SER A 1 70 ? -0.758 12.533 -3.617 1.00 83.00 70 SER A C 1
ATOM 549 O O . SER A 1 70 ? -1.729 12.884 -4.279 1.00 83.00 70 SER A O 1
ATOM 551 N N . GLN A 1 71 ? 0.255 13.364 -3.356 1.00 82.62 71 GLN A N 1
ATOM 552 C CA . GLN A 1 71 ? 0.358 14.737 -3.859 1.00 82.62 71 GLN A CA 1
ATOM 553 C C . GLN A 1 71 ? 1.101 14.825 -5.204 1.00 82.62 71 GLN A C 1
ATOM 555 O O . GLN A 1 71 ? 1.447 15.920 -5.645 1.00 82.62 71 GLN A O 1
ATOM 560 N N . GLY A 1 72 ? 1.411 13.689 -5.838 1.00 76.25 72 GLY A N 1
ATOM 561 C CA . GLY A 1 72 ? 2.166 13.630 -7.091 1.00 76.25 72 GLY A CA 1
ATOM 562 C C . GLY A 1 72 ? 3.655 13.948 -6.937 1.00 76.25 72 GLY A C 1
ATOM 563 O O . GLY A 1 72 ? 4.366 14.053 -7.935 1.00 76.25 72 GLY A O 1
ATOM 564 N N . ARG A 1 73 ? 4.161 14.094 -5.706 1.00 76.50 73 ARG A N 1
ATOM 565 C CA . ARG A 1 73 ? 5.586 14.339 -5.465 1.00 76.50 73 ARG A CA 1
ATOM 566 C C . ARG A 1 73 ? 6.333 13.026 -5.645 1.00 76.50 73 ARG A C 1
ATOM 568 O O . ARG A 1 73 ? 6.020 12.026 -4.995 1.00 76.50 73 ARG A O 1
ATOM 575 N N . THR A 1 74 ? 7.330 13.047 -6.518 1.00 78.44 74 THR A N 1
ATOM 576 C CA . THR A 1 74 ? 8.175 11.893 -6.814 1.00 78.44 74 THR A CA 1
ATOM 577 C C . THR A 1 74 ? 9.477 11.962 -6.028 1.00 78.44 74 THR A C 1
ATOM 579 O O . THR A 1 74 ? 10.181 12.970 -6.097 1.00 78.44 74 THR A O 1
ATOM 582 N N . GLY A 1 75 ? 9.822 10.884 -5.330 1.00 74.50 75 GLY A N 1
ATOM 583 C CA . GLY A 1 75 ? 11.169 10.642 -4.822 1.00 74.50 75 GLY A CA 1
ATOM 584 C C . GLY A 1 75 ? 11.819 9.529 -5.639 1.00 74.50 75 GLY A C 1
ATOM 585 O O . GLY A 1 75 ? 11.188 8.503 -5.889 1.00 74.50 75 GLY A O 1
ATOM 586 N N . ARG A 1 76 ? 13.066 9.721 -6.071 1.00 67.19 76 ARG A N 1
ATOM 587 C CA . ARG A 1 76 ? 13.901 8.651 -6.632 1.00 67.19 76 ARG A CA 1
ATOM 588 C C . ARG A 1 76 ? 15.081 8.445 -5.694 1.00 67.19 76 ARG A C 1
ATOM 590 O O . ARG A 1 76 ? 15.733 9.422 -5.335 1.00 67.19 76 ARG A O 1
ATOM 597 N N . THR A 1 77 ? 15.384 7.206 -5.337 1.00 53.94 77 THR A N 1
ATOM 598 C CA . THR A 1 77 ? 16.757 6.838 -4.991 1.00 53.94 77 THR A CA 1
ATOM 599 C C . THR A 1 77 ? 17.461 6.562 -6.310 1.00 53.94 77 THR A C 1
ATOM 601 O O . THR A 1 77 ? 17.062 5.671 -7.052 1.00 53.94 77 THR A O 1
ATOM 604 N N . ALA A 1 78 ? 18.482 7.350 -6.642 1.00 43.41 78 ALA A N 1
ATOM 605 C CA . ALA A 1 78 ? 19.457 6.888 -7.614 1.00 43.41 78 ALA A CA 1
ATOM 606 C C . ALA A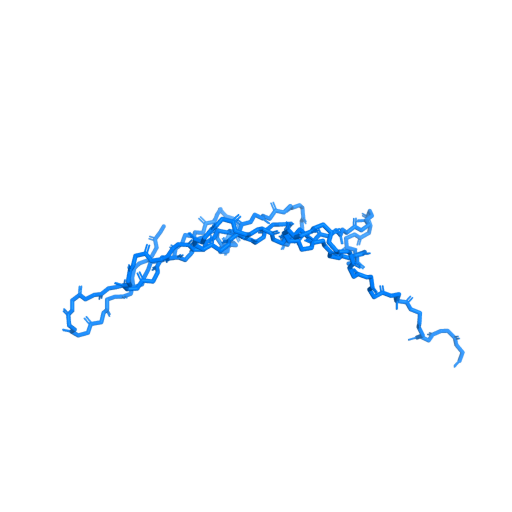 1 78 ? 20.228 5.749 -6.936 1.00 43.41 78 ALA A C 1
ATOM 608 O O . ALA A 1 78 ? 20.915 5.991 -5.942 1.00 43.41 78 ALA A O 1
ATOM 609 N N . LEU A 1 79 ? 20.098 4.515 -7.429 1.00 45.91 79 LEU A N 1
ATOM 610 C CA . LEU A 1 79 ? 21.074 3.469 -7.135 1.00 45.91 79 LEU A CA 1
ATOM 611 C C . LEU A 1 79 ? 22.352 3.829 -7.910 1.00 45.91 79 LEU A C 1
ATOM 613 O O . LEU A 1 79 ? 22.615 3.343 -8.999 1.00 45.91 79 LEU A O 1
ATOM 617 N N . THR A 1 80 ? 23.110 4.781 -7.375 1.00 41.84 80 THR A N 1
ATOM 618 C CA . THR A 1 80 ? 24.480 5.070 -7.801 1.00 41.84 80 THR A CA 1
ATOM 619 C C . THR A 1 80 ? 25.342 5.210 -6.562 1.00 41.84 80 THR A C 1
ATOM 621 O O . THR A 1 80 ? 25.324 6.256 -5.914 1.00 41.84 80 THR A O 1
ATOM 624 N N . ALA A 1 81 ? 26.036 4.117 -6.246 1.00 34.50 81 ALA A N 1
ATOM 625 C CA . ALA A 1 81 ? 27.407 3.985 -5.739 1.00 34.50 81 ALA A CA 1
ATOM 626 C C . ALA A 1 81 ? 27.475 2.569 -5.128 1.00 34.50 81 ALA A C 1
ATOM 628 O O . ALA A 1 81 ? 26.794 2.300 -4.146 1.00 34.50 81 ALA A O 1
ATOM 629 N N . VAL A 1 82 ? 28.185 1.595 -5.693 1.00 38.47 82 VAL A N 1
ATOM 630 C CA . VAL A 1 82 ? 29.605 1.665 -6.042 1.00 38.47 82 VAL A CA 1
ATOM 631 C C . VAL A 1 82 ? 29.942 0.740 -7.222 1.00 38.47 82 VAL A C 1
ATOM 633 O O . VAL A 1 82 ? 29.860 -0.475 -7.105 1.00 38.47 82 VAL A O 1
ATOM 636 N N . ASP A 1 83 ? 30.371 1.328 -8.336 1.00 33.06 83 ASP A N 1
ATOM 637 C CA . ASP A 1 83 ? 31.481 0.775 -9.115 1.00 33.06 83 ASP A CA 1
ATOM 638 C C . ASP A 1 83 ? 32.665 1.713 -8.854 1.00 33.06 83 ASP A C 1
ATOM 640 O O . ASP A 1 83 ? 32.560 2.922 -9.092 1.00 33.06 83 ASP A O 1
ATOM 644 N N . GLY A 1 84 ? 33.750 1.164 -8.301 1.00 34.88 84 GLY A N 1
ATOM 645 C CA . GLY A 1 84 ? 34.980 1.876 -7.939 1.00 34.88 84 GLY A CA 1
ATOM 646 C C . GLY A 1 84 ? 35.709 1.234 -6.772 1.00 34.88 84 GLY A C 1
ATOM 647 O O . GLY A 1 84 ? 35.413 1.637 -5.627 1.00 34.88 84 GLY A O 1
#

Radius of gyration: 16.37 Å; Cα contacts (8 Å, |Δi|>4): 144; chains: 1; bounding box: 49×31×41 Å

Solvent-accessible surface area (backbone atoms only — not comparable to full-atom values): 4966 Å² total; per-residue (Å²): 114,50,76,49,72,48,97,88,71,43,39,35,36,38,31,53,55,95,91,63,50,71,35,30,40,30,41,63,87,66,50,41,36,39,38,41,66,53,78,92,76,37,65,34,38,43,30,43,67,87,64,51,37,37,37,43,42,60,49,97,85,72,44,80,56,30,38,32,40,66,84,70,53,70,50,65,68,78,94,76,85,84,90,131

pLDDT: mean 89.23, std 16.94, range [33.06, 98.69]

Nearest PDB structures (foldseek):
  8qja-assembly2_B  TM=9.284E-01  e=2.863E-05  Advenella mimigardefordensis DPN7
  8uy4-assembly1_A  TM=8.445E-01  e=1.437E-05  Acinetobacter baumannii AB307-0294
  8qja-assembly4_D  TM=9.274E-01  e=9.696E-05  Advenella mimigardefordensis DPN7
  8qja-assembly1_A  TM=9.233E-01  e=1.333E-04  Advenella mimigardefordensis DPN7
  8qjc-assembly1_A  TM=9.290E-01  e=3.849E-04  Salmonella bongori N268-08

Organism: NCBI:txid2774015

InterPro domains:
  IPR006530 YD repeat [TIGR01643] (7-35)
  IPR006530 YD repeat [TIGR01643] (37-75)
  IPR031325 RHS repeat [PF05593] (16-53)

Mean predicted aligned error: 6.14 Å

Foldseek 3Di:
DDWDADPVRFIWDWDADPVGQTQWIQGSVRWIWGWDADPPRHTAWIAGSVRWIKGWDADPVRHTQWIATSVRDIDGDDPDDDDD